Protein AF-A0A438GKL8-F1 (afdb_monomer_lite)

pLDDT: mean 70.25, std 24.36, range [25.17, 96.94]

Radius of gyration: 33.43 Å; chains: 1; bounding box: 92×55×88 Å

Structure (mmCIF, N/CA/C/O backbone):
data_AF-A0A438GKL8-F1
#
_entry.id   AF-A0A438GKL8-F1
#
loop_
_atom_site.group_PDB
_atom_site.id
_atom_site.type_symbol
_atom_site.label_atom_id
_atom_site.label_alt_id
_atom_site.label_comp_id
_atom_site.label_asym_id
_atom_site.label_entity_id
_atom_site.label_seq_id
_atom_site.pdbx_PDB_ins_code
_atom_site.Cartn_x
_atom_site.Cartn_y
_atom_site.Cartn_z
_atom_site.occupancy
_atom_site.B_iso_or_equiv
_atom_site.auth_seq_id
_atom_site.auth_comp_id
_atom_site.auth_asym_id
_atom_site.auth_atom_id
_atom_site.pdbx_PDB_model_num
ATOM 1 N N . MET A 1 1 ? 0.233 -7.598 5.364 1.00 92.25 1 MET A N 1
ATOM 2 C CA . MET A 1 1 ? 1.059 -7.397 6.562 1.00 92.25 1 MET A CA 1
ATOM 3 C C . MET A 1 1 ? 1.073 -8.689 7.364 1.00 92.25 1 MET A C 1
ATOM 5 O O . MET A 1 1 ? 0.015 -9.288 7.515 1.00 92.25 1 MET A O 1
ATOM 9 N N . GLU A 1 2 ? 2.240 -9.147 7.800 1.00 92.44 2 GLU A N 1
ATOM 10 C CA . GLU A 1 2 ? 2.446 -10.396 8.556 1.00 92.44 2 GLU A CA 1
ATOM 11 C C . GLU A 1 2 ? 2.309 -10.142 10.073 1.00 92.44 2 GLU A C 1
ATOM 13 O O . GLU A 1 2 ? 2.639 -9.058 10.539 1.00 92.44 2 GLU A O 1
ATOM 18 N N . ASP A 1 3 ? 1.839 -11.099 10.885 1.00 90.81 3 ASP A N 1
ATOM 19 C CA . ASP A 1 3 ? 1.497 -10.821 12.302 1.00 90.81 3 ASP A CA 1
ATOM 20 C C . ASP A 1 3 ? 2.657 -10.255 13.145 1.00 90.81 3 ASP A C 1
ATOM 22 O O . ASP A 1 3 ? 2.449 -9.386 14.001 1.00 90.81 3 ASP A O 1
ATOM 26 N N . HIS A 1 4 ? 3.879 -10.723 12.879 1.00 90.06 4 HIS A N 1
ATOM 27 C CA . HIS A 1 4 ? 5.110 -10.310 13.561 1.00 90.06 4 HIS A CA 1
ATOM 28 C C . HIS A 1 4 ? 5.752 -9.041 12.967 1.00 90.06 4 HIS A C 1
ATOM 30 O O . HIS A 1 4 ? 6.569 -8.402 13.628 1.00 90.06 4 HIS A O 1
ATOM 36 N N . GLU A 1 5 ? 5.369 -8.670 11.746 1.00 93.44 5 GLU A N 1
ATOM 37 C CA . GLU A 1 5 ? 5.873 -7.512 11.007 1.00 93.44 5 GLU A CA 1
ATOM 38 C C . GLU A 1 5 ? 5.340 -6.198 11.608 1.00 93.44 5 GLU A C 1
ATOM 40 O O . GLU A 1 5 ? 4.229 -6.129 12.155 1.00 93.44 5 GLU A O 1
ATOM 45 N N . ASN A 1 6 ? 6.143 -5.136 11.520 1.00 94.19 6 ASN A N 1
ATOM 46 C CA . ASN A 1 6 ? 5.729 -3.771 11.841 1.00 94.19 6 ASN A CA 1
ATOM 47 C C . ASN A 1 6 ? 5.317 -2.992 10.580 1.00 94.19 6 ASN A C 1
ATOM 49 O O . ASN A 1 6 ? 5.702 -3.322 9.459 1.00 94.19 6 ASN A O 1
ATOM 53 N N . PHE A 1 7 ? 4.516 -1.941 10.742 1.00 95.69 7 PHE A N 1
ATOM 54 C CA . PHE A 1 7 ? 3.945 -1.223 9.603 1.00 95.69 7 PHE A CA 1
ATOM 55 C C . PHE A 1 7 ? 5.008 -0.560 8.701 1.00 95.69 7 PHE A C 1
ATOM 57 O O . PHE A 1 7 ? 4.796 -0.446 7.496 1.00 95.69 7 PHE A O 1
ATOM 64 N N . GLY A 1 8 ? 6.169 -0.176 9.242 1.00 95.25 8 GLY A N 1
ATOM 65 C CA . GLY A 1 8 ? 7.293 0.351 8.460 1.00 95.25 8 GLY A CA 1
ATOM 66 C C . GLY A 1 8 ? 7.962 -0.704 7.571 1.00 95.25 8 GLY A C 1
ATOM 67 O O . GLY A 1 8 ? 8.253 -0.428 6.407 1.00 95.25 8 GLY A O 1
ATOM 68 N N . GLU A 1 9 ? 8.147 -1.926 8.078 1.00 96.00 9 GLU A N 1
ATOM 69 C CA . GLU A 1 9 ? 8.632 -3.076 7.292 1.00 96.00 9 GLU A CA 1
ATOM 70 C C . GLU A 1 9 ? 7.652 -3.412 6.159 1.00 96.00 9 GLU A C 1
ATOM 72 O O . GLU A 1 9 ? 8.053 -3.474 4.995 1.00 96.00 9 GLU A O 1
ATOM 77 N N . PHE A 1 10 ? 6.358 -3.525 6.486 1.00 96.94 10 PHE A N 1
ATOM 78 C CA . PHE A 1 10 ? 5.285 -3.761 5.516 1.00 96.94 10 PHE A CA 1
ATOM 79 C C . PHE A 1 10 ? 5.259 -2.693 4.414 1.00 96.94 10 PHE A C 1
ATOM 81 O O . PHE A 1 10 ? 5.217 -3.012 3.224 1.00 96.94 10 PHE A O 1
ATOM 88 N N . HIS A 1 11 ? 5.307 -1.418 4.808 1.00 96.81 11 HIS A N 1
ATOM 89 C CA . HIS A 1 11 ? 5.319 -0.288 3.887 1.00 96.81 11 HIS A CA 1
ATOM 90 C C . HIS A 1 11 ? 6.547 -0.309 2.965 1.00 96.81 11 HIS A C 1
ATOM 92 O O . HIS A 1 11 ? 6.419 -0.051 1.771 1.00 96.81 11 HIS A O 1
ATOM 98 N N . THR A 1 12 ? 7.720 -0.674 3.491 1.00 96.88 12 THR A N 1
ATOM 99 C CA . THR A 1 12 ? 8.953 -0.786 2.697 1.00 96.88 12 THR A CA 1
ATOM 100 C C . THR A 1 12 ? 8.821 -1.887 1.640 1.00 96.88 12 THR A C 1
ATOM 102 O O . THR A 1 12 ? 8.987 -1.603 0.456 1.00 96.88 12 THR A O 1
ATOM 105 N N . LYS A 1 13 ? 8.388 -3.101 2.030 1.00 96.50 13 LYS A N 1
ATOM 106 C CA . LYS A 1 13 ? 8.114 -4.207 1.087 1.00 96.50 13 LYS A CA 1
ATOM 107 C C . LYS A 1 13 ? 7.096 -3.815 0.005 1.00 96.50 13 LYS A C 1
ATOM 109 O O . LYS A 1 13 ? 7.216 -4.249 -1.138 1.00 96.50 13 LYS A O 1
ATOM 114 N N . LEU A 1 14 ? 6.080 -3.018 0.352 1.00 96.00 14 LEU A N 1
ATOM 115 C CA . LEU A 1 14 ? 5.084 -2.531 -0.606 1.00 96.00 14 LEU A CA 1
ATOM 116 C C . LEU A 1 14 ? 5.686 -1.519 -1.593 1.00 96.00 14 LEU A C 1
ATOM 118 O O . LEU A 1 14 ? 5.415 -1.609 -2.790 1.00 96.00 14 LEU A O 1
ATOM 122 N N . MET A 1 15 ? 6.518 -0.590 -1.121 1.00 95.50 15 MET A N 1
ATOM 123 C CA . MET A 1 15 ? 7.152 0.413 -1.982 1.00 95.50 15 MET A CA 1
ATOM 124 C C . MET A 1 15 ? 8.217 -0.180 -2.908 1.00 95.50 15 MET A C 1
ATOM 126 O O . MET A 1 15 ? 8.320 0.270 -4.047 1.00 95.50 15 MET A O 1
ATOM 130 N N . ASP A 1 16 ? 8.915 -1.245 -2.500 1.00 96.56 16 ASP A N 1
ATOM 131 C CA . ASP A 1 16 ? 9.767 -2.030 -3.406 1.00 96.56 16 ASP A CA 1
ATOM 132 C C . ASP A 1 16 ? 8.967 -2.562 -4.613 1.00 96.56 16 ASP A C 1
ATOM 134 O O . ASP A 1 16 ? 9.432 -2.492 -5.753 1.00 96.56 16 ASP A O 1
ATOM 138 N N . ILE A 1 17 ? 7.739 -3.048 -4.384 1.00 94.81 17 ILE A N 1
ATOM 139 C CA . ILE A 1 17 ? 6.845 -3.557 -5.438 1.00 94.81 17 ILE A CA 1
ATOM 140 C C . ILE A 1 17 ? 6.329 -2.413 -6.324 1.00 94.81 17 ILE A C 1
ATOM 142 O O . ILE A 1 17 ? 6.347 -2.542 -7.548 1.00 94.81 17 ILE A O 1
ATOM 146 N N . VAL A 1 18 ? 5.906 -1.286 -5.738 1.00 95.56 18 VAL A N 1
ATOM 147 C CA . VAL A 1 18 ? 5.438 -0.105 -6.494 1.00 95.56 18 VAL A CA 1
ATOM 148 C C . VAL A 1 18 ? 6.554 0.457 -7.383 1.00 95.56 18 VAL A C 1
ATOM 150 O O . VAL A 1 18 ? 6.326 0.717 -8.565 1.00 95.56 18 VAL A O 1
ATOM 153 N N . ASN A 1 19 ? 7.773 0.574 -6.851 1.00 94.94 19 ASN A N 1
ATOM 154 C CA . ASN A 1 19 ? 8.949 1.024 -7.592 1.00 94.94 19 ASN A CA 1
ATOM 155 C C . ASN A 1 19 ? 9.345 0.037 -8.705 1.00 94.94 19 ASN A C 1
ATOM 157 O O . ASN A 1 19 ? 9.654 0.451 -9.820 1.00 94.94 19 ASN A O 1
ATOM 161 N N . PHE A 1 20 ? 9.276 -1.275 -8.452 1.00 94.81 20 PHE A N 1
ATOM 162 C CA . PHE A 1 20 ? 9.513 -2.283 -9.489 1.00 94.81 20 PHE A CA 1
ATOM 163 C C . PHE A 1 20 ? 8.479 -2.195 -10.624 1.00 94.81 20 PHE A C 1
ATOM 165 O O . PHE A 1 20 ? 8.855 -2.217 -11.793 1.00 94.81 20 PHE A O 1
ATOM 172 N N . SER A 1 21 ? 7.197 -2.005 -10.294 1.00 94.88 21 SER A N 1
ATOM 173 C CA . SER A 1 21 ? 6.117 -1.797 -11.272 1.00 94.88 21 SER A CA 1
ATOM 174 C C . SER A 1 21 ? 6.348 -0.540 -12.126 1.00 94.88 21 SER A C 1
ATOM 176 O O . SER A 1 21 ? 6.217 -0.581 -13.347 1.00 94.88 21 SER A O 1
ATOM 178 N N . PHE A 1 22 ? 6.791 0.559 -11.503 1.00 94.00 22 PHE A N 1
ATOM 179 C CA . PHE A 1 22 ? 7.186 1.787 -12.200 1.00 94.00 22 PHE A CA 1
ATOM 180 C C . PHE A 1 22 ? 8.353 1.557 -13.179 1.00 94.00 22 PHE A C 1
ATOM 182 O O . PHE A 1 22 ? 8.284 1.994 -14.326 1.00 94.00 22 PHE A O 1
ATOM 189 N N . ILE A 1 23 ? 9.391 0.817 -12.768 1.00 94.75 23 ILE A N 1
ATOM 190 C CA . ILE A 1 23 ? 10.547 0.467 -13.619 1.00 94.75 23 ILE A CA 1
ATOM 191 C C . ILE A 1 23 ? 10.142 -0.426 -14.807 1.00 94.75 23 ILE A C 1
ATOM 193 O O . ILE A 1 23 ? 10.745 -0.326 -15.874 1.00 94.75 23 ILE A O 1
ATOM 197 N N . LEU A 1 24 ? 9.111 -1.264 -14.656 1.00 94.75 24 LEU A N 1
ATOM 198 C CA . LEU A 1 24 ? 8.543 -2.070 -15.747 1.00 94.75 24 LEU A CA 1
ATOM 199 C C . LEU A 1 24 ? 7.652 -1.274 -16.721 1.00 94.75 24 LEU A C 1
ATOM 201 O O . LEU A 1 24 ? 7.211 -1.835 -17.721 1.00 94.75 24 LEU A O 1
ATOM 205 N N . GLY A 1 25 ? 7.387 0.011 -16.461 1.00 93.69 25 GLY A N 1
ATOM 206 C CA . GLY A 1 25 ? 6.487 0.835 -17.275 1.00 93.69 25 GLY A CA 1
ATOM 207 C C . GLY A 1 25 ? 5.000 0.689 -16.927 1.00 93.69 25 GLY A C 1
ATOM 208 O O . GLY A 1 25 ? 4.162 1.259 -17.621 1.00 93.69 25 GLY A O 1
ATOM 209 N N . GLU A 1 26 ? 4.667 -0.012 -15.839 1.00 95.06 26 GLU A N 1
ATOM 210 C CA . GLU A 1 26 ? 3.306 -0.176 -15.310 1.00 95.06 26 GLU A CA 1
ATOM 211 C C . GLU A 1 26 ? 3.161 0.586 -13.971 1.00 95.06 26 GLU A C 1
ATOM 213 O O . GLU A 1 26 ? 3.152 -0.024 -12.896 1.00 95.06 26 GLU A O 1
ATOM 218 N N . PRO A 1 27 ? 3.097 1.934 -13.978 1.00 94.06 27 PRO A N 1
ATOM 219 C CA . PRO A 1 27 ? 3.035 2.731 -12.755 1.00 94.06 27 PRO A CA 1
ATOM 220 C C . PRO A 1 27 ? 1.716 2.512 -11.998 1.00 94.06 27 PRO A C 1
ATOM 222 O O . PRO A 1 27 ? 0.626 2.722 -12.533 1.00 94.06 27 PRO A O 1
ATOM 225 N N . ILE A 1 28 ? 1.808 2.136 -10.720 1.00 94.12 28 ILE A N 1
ATOM 226 C CA . ILE A 1 28 ? 0.634 1.953 -9.855 1.00 94.12 28 ILE A CA 1
ATOM 227 C C . ILE A 1 28 ? 0.169 3.329 -9.339 1.00 94.12 28 ILE A C 1
ATOM 229 O O . ILE A 1 28 ? 0.957 4.017 -8.690 1.00 94.12 28 ILE A O 1
ATOM 233 N N . PRO A 1 29 ? -1.090 3.750 -9.577 1.00 94.31 29 PRO A N 1
ATOM 234 C CA . PRO A 1 29 ? -1.595 5.037 -9.103 1.00 94.31 29 PRO A CA 1
ATOM 235 C C . PRO A 1 29 ? -1.806 5.047 -7.582 1.00 94.31 29 PRO A C 1
ATOM 237 O O . PRO A 1 29 ? -2.190 4.038 -6.985 1.00 94.31 29 PRO A O 1
ATOM 240 N N . ASN A 1 30 ? -1.613 6.216 -6.964 1.00 94.38 30 ASN A N 1
ATOM 241 C CA . ASN A 1 30 ? -1.573 6.368 -5.506 1.00 94.38 30 ASN A CA 1
ATOM 242 C C . ASN A 1 30 ? -2.824 5.849 -4.778 1.00 94.38 30 ASN A C 1
ATOM 244 O O . ASN A 1 30 ? -2.676 5.216 -3.735 1.00 94.38 30 ASN A O 1
ATOM 248 N N . SER A 1 31 ? -4.029 6.035 -5.329 1.00 93.88 31 SER A N 1
ATOM 249 C CA . SER A 1 31 ? -5.267 5.524 -4.721 1.00 93.88 31 SER A CA 1
ATOM 250 C C . SER A 1 31 ? -5.287 3.994 -4.616 1.00 93.88 31 SER A C 1
ATOM 252 O O . SER A 1 31 ? -5.675 3.443 -3.587 1.00 93.88 31 SER A O 1
ATOM 254 N N . LYS A 1 32 ? -4.751 3.273 -5.613 1.00 94.44 32 LYS A N 1
ATOM 255 C CA . LYS A 1 32 ? -4.581 1.810 -5.532 1.00 94.44 32 LYS A CA 1
ATOM 256 C C . LYS A 1 32 ? -3.564 1.409 -4.461 1.00 94.44 32 LYS A C 1
ATOM 258 O O . LYS A 1 32 ? -3.762 0.386 -3.809 1.00 94.44 32 LYS A O 1
ATOM 263 N N . VAL A 1 33 ? -2.512 2.204 -4.236 1.00 96.06 33 VAL A N 1
ATOM 264 C CA . VAL A 1 33 ? -1.542 1.965 -3.149 1.00 96.06 33 VAL A CA 1
ATOM 265 C C . VAL A 1 33 ? -2.190 2.198 -1.780 1.00 96.06 33 VAL A C 1
ATOM 267 O O . VAL A 1 33 ? -2.078 1.342 -0.906 1.00 96.06 33 VAL A O 1
ATOM 270 N N . VAL A 1 34 ? -2.933 3.295 -1.611 1.00 96.50 34 VAL A N 1
ATOM 271 C CA . VAL A 1 34 ? -3.717 3.616 -0.404 1.00 96.50 34 VAL A CA 1
ATOM 272 C C . VAL A 1 34 ? -4.716 2.503 -0.072 1.00 96.50 34 VAL A C 1
ATOM 274 O O . VAL A 1 34 ? -4.676 1.941 1.024 1.00 96.50 34 VAL A O 1
ATOM 277 N N . THR A 1 35 ? -5.545 2.104 -1.037 1.00 94.62 35 THR A N 1
ATOM 278 C CA . THR A 1 35 ? -6.522 1.018 -0.878 1.00 94.62 35 THR A CA 1
ATOM 279 C C . THR A 1 35 ? -5.843 -0.323 -0.591 1.00 94.62 35 THR A C 1
ATOM 281 O O . THR A 1 35 ? -6.323 -1.095 0.245 1.00 94.62 35 THR A O 1
ATOM 284 N N . LYS A 1 36 ? -4.681 -0.603 -1.206 1.00 95.06 36 LYS A N 1
ATOM 285 C CA . LYS A 1 36 ? -3.895 -1.806 -0.894 1.00 95.06 36 LYS A CA 1
ATOM 286 C C . LYS A 1 36 ? -3.324 -1.765 0.522 1.00 95.06 36 LYS A C 1
ATOM 288 O O . LYS A 1 36 ? -3.324 -2.814 1.161 1.00 95.06 36 LYS A O 1
ATOM 293 N N . ILE A 1 37 ? -2.883 -0.610 1.030 1.00 96.06 37 ILE A N 1
ATOM 294 C CA . ILE A 1 37 ? -2.466 -0.452 2.432 1.00 96.06 37 ILE A CA 1
ATOM 295 C C . ILE A 1 37 ? -3.643 -0.801 3.347 1.00 96.06 37 ILE A C 1
ATOM 297 O O . ILE A 1 37 ? -3.538 -1.771 4.095 1.00 96.06 37 ILE A O 1
ATOM 301 N N . LEU A 1 38 ? -4.769 -0.083 3.242 1.00 95.25 38 LEU A N 1
ATOM 302 C CA . LEU A 1 38 ? -5.927 -0.255 4.131 1.00 95.25 38 LEU A CA 1
ATOM 303 C C . LEU A 1 38 ? -6.428 -1.712 4.160 1.00 95.25 38 LEU A C 1
ATOM 305 O O . LEU A 1 38 ? -6.535 -2.298 5.238 1.00 95.25 38 LEU A O 1
ATOM 309 N N . ARG A 1 39 ? -6.615 -2.344 2.989 1.00 94.25 39 ARG A N 1
ATOM 310 C CA . ARG A 1 39 ? -7.080 -3.745 2.876 1.00 94.25 39 ARG A CA 1
ATOM 311 C C . ARG A 1 39 ? -6.046 -4.803 3.303 1.00 94.25 39 ARG A C 1
ATOM 313 O O . ARG A 1 39 ? -6.427 -5.956 3.482 1.00 94.25 39 ARG A O 1
ATOM 320 N N . SER A 1 40 ? -4.761 -4.461 3.462 1.00 94.62 40 SER A N 1
ATOM 321 C CA . SER A 1 40 ? -3.682 -5.427 3.784 1.00 94.62 40 SER A CA 1
ATOM 322 C C . SER A 1 40 ? -3.143 -5.334 5.220 1.00 94.62 40 SER A C 1
ATOM 324 O O . SER A 1 40 ? -2.201 -6.060 5.566 1.00 94.62 40 SER A O 1
ATOM 326 N N . LEU A 1 41 ? -3.695 -4.438 6.042 1.00 95.25 41 LEU A N 1
ATOM 327 C CA . LEU A 1 41 ? -3.348 -4.272 7.453 1.00 95.25 41 LEU A CA 1
ATOM 328 C C . LEU A 1 41 ? -3.958 -5.369 8.338 1.00 95.25 41 LEU A C 1
ATOM 330 O O . LEU A 1 41 ? -5.008 -5.944 8.054 1.00 95.25 41 LEU A O 1
ATOM 334 N N . LEU A 1 42 ? -3.305 -5.629 9.469 1.00 93.44 42 LEU A N 1
ATOM 335 C CA . LEU A 1 42 ? -3.762 -6.609 10.453 1.00 93.44 42 LEU A CA 1
ATOM 336 C C . LEU A 1 42 ? -4.986 -6.127 11.242 1.00 93.44 42 LEU A C 1
ATOM 338 O O . LEU A 1 42 ? -5.191 -4.929 11.442 1.00 93.44 42 LEU A O 1
ATOM 342 N N . LYS A 1 43 ? -5.731 -7.079 11.824 1.00 91.94 43 LYS A N 1
ATOM 343 C CA . LYS A 1 43 ? -6.930 -6.827 12.654 1.00 91.94 43 LYS A CA 1
ATOM 344 C C . LYS A 1 43 ? -6.715 -5.762 13.745 1.00 91.94 43 LYS A C 1
ATOM 346 O O . LYS A 1 43 ? -7.651 -5.030 14.055 1.00 91.94 43 LYS A O 1
ATOM 351 N N . ARG A 1 44 ? -5.485 -5.626 14.268 1.00 92.31 44 ARG A N 1
ATOM 352 C CA . ARG A 1 44 ? -5.082 -4.618 15.272 1.00 92.31 44 ARG A CA 1
ATOM 353 C C . ARG A 1 44 ? -5.223 -3.155 14.815 1.00 92.31 44 ARG A C 1
ATOM 355 O O . ARG A 1 44 ? -5.239 -2.268 15.659 1.00 92.31 44 ARG A O 1
ATOM 362 N N . PHE A 1 45 ? -5.377 -2.907 13.513 1.00 94.75 45 PHE A N 1
ATOM 363 C CA . PHE A 1 45 ? -5.619 -1.581 12.935 1.00 94.75 45 PHE A CA 1
ATOM 364 C C . PHE A 1 45 ? -7.097 -1.288 12.624 1.00 94.75 45 PHE A C 1
ATOM 366 O O . PHE A 1 45 ? -7.397 -0.151 12.277 1.00 94.75 45 PHE A O 1
ATOM 373 N N . ARG A 1 46 ? -8.031 -2.250 12.757 1.00 92.44 46 ARG A N 1
ATOM 374 C CA . ARG A 1 46 ? -9.428 -2.109 12.275 1.00 92.44 46 ARG A CA 1
ATOM 375 C C . ARG A 1 46 ? -10.107 -0.805 12.690 1.00 92.44 46 ARG A C 1
ATOM 377 O O . ARG A 1 46 ? -10.565 -0.081 11.821 1.00 92.44 46 ARG A O 1
ATOM 384 N N . THR A 1 47 ? -10.085 -0.450 13.975 1.00 92.56 47 THR A N 1
ATOM 385 C CA . THR A 1 47 ? -10.674 0.810 14.468 1.00 92.56 47 THR A CA 1
ATOM 386 C C . THR A 1 47 ? -10.103 2.043 13.759 1.00 92.56 47 THR A C 1
ATOM 388 O O . THR A 1 47 ? -10.835 2.974 13.457 1.00 92.56 47 THR A O 1
ATOM 391 N N . LYS A 1 48 ? -8.800 2.048 13.453 1.00 94.00 48 LYS A N 1
ATOM 392 C CA . LYS A 1 48 ? -8.134 3.150 12.747 1.00 94.00 48 LYS A CA 1
ATOM 393 C C . LYS A 1 48 ? -8.449 3.161 11.248 1.00 94.00 48 LYS A C 1
ATOM 395 O O . LYS A 1 48 ? -8.485 4.243 10.676 1.00 94.00 48 LYS A O 1
ATOM 400 N N . ILE A 1 49 ? -8.664 1.994 10.640 1.00 93.69 49 ILE A N 1
ATOM 401 C CA . ILE A 1 49 ? -9.062 1.839 9.232 1.00 93.69 49 ILE A CA 1
ATOM 402 C C . ILE A 1 49 ? -10.490 2.358 9.040 1.00 93.69 49 ILE A C 1
ATOM 404 O O . ILE A 1 49 ? -10.684 3.273 8.251 1.00 93.69 49 ILE A O 1
ATOM 408 N N . THR A 1 50 ? -11.443 1.899 9.856 1.00 93.31 50 THR A N 1
ATOM 409 C CA . THR A 1 50 ? -12.842 2.350 9.809 1.00 93.31 50 THR A CA 1
ATOM 410 C C . THR A 1 50 ? -12.958 3.867 10.004 1.00 93.31 50 THR A C 1
ATOM 412 O O . THR A 1 50 ? -13.565 4.539 9.184 1.00 93.31 50 THR A O 1
ATOM 415 N N . THR A 1 51 ? -12.254 4.459 10.979 1.00 94.12 51 THR A N 1
ATOM 416 C CA . THR A 1 51 ? -12.222 5.929 11.152 1.00 94.12 51 THR A CA 1
ATOM 417 C C . THR A 1 51 ? -11.481 6.683 10.027 1.00 94.12 51 THR A C 1
ATOM 419 O O . THR A 1 51 ? -11.542 7.908 9.970 1.00 94.12 51 THR A O 1
ATOM 422 N N . ILE A 1 52 ? -10.755 6.006 9.131 1.00 93.38 52 ILE A N 1
ATOM 423 C CA . ILE A 1 52 ? -10.260 6.618 7.886 1.00 93.38 52 ILE A CA 1
ATOM 424 C C . ILE A 1 52 ? -11.343 6.525 6.807 1.00 93.38 52 ILE A C 1
ATOM 426 O O . ILE A 1 52 ? -11.662 7.547 6.214 1.00 93.38 52 ILE A O 1
ATOM 430 N N . GLU A 1 53 ? -11.942 5.350 6.614 1.00 91.75 53 GLU A N 1
ATOM 431 C CA . GLU A 1 53 ? -12.988 5.081 5.613 1.00 91.75 53 GLU A CA 1
ATOM 432 C C . GLU A 1 53 ? -14.281 5.893 5.851 1.00 91.75 53 GLU A C 1
ATOM 434 O O . GLU A 1 53 ? -14.924 6.318 4.897 1.00 91.75 53 GLU A O 1
ATOM 439 N N . GLU A 1 54 ? -14.646 6.165 7.109 1.00 91.69 54 GLU A N 1
ATOM 440 C CA . GLU A 1 54 ? -15.826 6.964 7.488 1.00 91.69 54 GLU A CA 1
ATOM 441 C C . GLU A 1 54 ? -15.625 8.486 7.347 1.00 91.69 54 GLU A C 1
ATOM 443 O O . GLU A 1 54 ? -16.589 9.218 7.127 1.00 91.69 54 GLU A O 1
ATOM 448 N N . PHE A 1 55 ? -14.394 8.984 7.528 1.00 90.44 55 PHE A N 1
ATOM 449 C CA . PHE A 1 55 ? -14.111 10.424 7.685 1.00 90.44 55 PHE A CA 1
ATOM 450 C C . PHE A 1 55 ? -13.200 11.014 6.600 1.00 90.44 55 PHE A C 1
ATOM 452 O O . PHE A 1 55 ? -12.942 12.221 6.618 1.00 90.44 55 PHE A O 1
ATOM 459 N N . LYS A 1 56 ? -12.678 10.199 5.678 1.00 90.50 56 LYS A N 1
ATOM 460 C CA . LYS A 1 56 ? -11.828 10.644 4.569 1.00 90.50 56 LYS A CA 1
ATOM 461 C C . LYS A 1 56 ? -12.194 9.920 3.285 1.00 90.50 56 LYS A C 1
ATOM 463 O O . LYS A 1 56 ? -12.348 8.705 3.272 1.00 90.50 56 LYS A O 1
ATOM 468 N N . ASP A 1 57 ? -12.227 10.673 2.193 1.00 91.75 57 ASP A N 1
ATOM 469 C CA . ASP A 1 57 ? -12.173 10.086 0.861 1.00 91.75 57 ASP A CA 1
ATOM 470 C C . ASP A 1 57 ? -10.844 9.329 0.688 1.00 91.75 57 ASP A C 1
ATOM 472 O O . ASP A 1 57 ? -9.763 9.875 0.921 1.00 91.75 57 ASP A O 1
ATOM 476 N N . VAL A 1 58 ? -10.947 8.057 0.310 1.00 90.44 58 VAL A N 1
ATOM 477 C CA . VAL A 1 58 ? -9.822 7.133 0.145 1.00 90.44 58 VAL A CA 1
ATOM 478 C C . VAL A 1 58 ? -9.101 7.371 -1.187 1.00 90.44 58 VAL A C 1
ATOM 480 O O . VAL A 1 58 ? -7.888 7.170 -1.255 1.00 90.44 58 VAL A O 1
ATOM 483 N N . ASP A 1 59 ? -9.797 7.850 -2.225 1.00 89.75 59 ASP A N 1
ATOM 484 C CA . ASP A 1 59 ? -9.212 8.039 -3.558 1.00 89.75 59 ASP A CA 1
ATOM 485 C C . ASP A 1 59 ? -8.348 9.309 -3.659 1.00 89.75 59 ASP A C 1
ATOM 487 O O . ASP A 1 59 ? -7.335 9.303 -4.365 1.00 89.75 59 ASP A O 1
ATOM 491 N N . SER A 1 60 ? -8.674 10.376 -2.916 1.00 91.81 60 SER A N 1
ATOM 492 C CA . SER A 1 60 ? -7.833 11.586 -2.812 1.00 91.81 60 SER A CA 1
ATOM 493 C C . SER A 1 60 ? -6.824 11.582 -1.651 1.00 91.81 60 SER A C 1
ATOM 495 O O . SER A 1 60 ? -5.993 12.495 -1.559 1.00 91.81 60 SER A O 1
ATOM 497 N N . LEU A 1 61 ? -6.840 10.568 -0.775 1.00 94.25 61 LEU A N 1
ATOM 498 C CA . LEU A 1 61 ? -5.939 10.489 0.378 1.00 94.25 61 LEU A CA 1
ATOM 499 C C . LEU A 1 61 ? -4.465 10.367 -0.045 1.00 94.25 61 LEU A C 1
ATOM 501 O O . LEU A 1 61 ? -4.085 9.553 -0.887 1.00 94.25 61 LEU A O 1
ATOM 505 N N . LYS A 1 62 ? -3.590 11.152 0.590 1.00 95.31 62 LYS A N 1
ATOM 506 C CA . LYS A 1 62 ? -2.144 11.099 0.337 1.00 95.31 62 LYS A CA 1
ATOM 507 C C . LYS A 1 62 ? -1.498 9.921 1.063 1.00 95.31 62 LYS A C 1
ATOM 509 O O . LYS A 1 62 ? -1.723 9.722 2.257 1.00 95.31 62 LYS A O 1
ATOM 514 N N . ILE A 1 63 ? -0.621 9.203 0.357 1.00 95.69 63 ILE A N 1
ATOM 515 C CA . ILE A 1 63 ? 0.156 8.078 0.902 1.00 95.69 63 ILE A CA 1
ATOM 516 C C . ILE A 1 63 ? 0.924 8.510 2.157 1.00 95.69 63 ILE A C 1
ATOM 518 O O . ILE A 1 63 ? 0.768 7.879 3.197 1.00 95.69 63 ILE A O 1
ATOM 522 N N . ASP A 1 64 ? 1.681 9.609 2.101 1.00 95.62 64 ASP A N 1
ATOM 523 C CA . ASP A 1 64 ? 2.515 10.068 3.225 1.00 95.62 64 ASP A CA 1
ATOM 524 C C . ASP A 1 64 ? 1.687 10.379 4.482 1.00 95.62 64 ASP A C 1
ATOM 526 O O . ASP A 1 64 ? 2.091 10.075 5.604 1.00 95.62 64 ASP A O 1
ATOM 530 N N . GLU A 1 65 ? 0.490 10.942 4.295 1.00 95.31 65 GLU A N 1
ATOM 531 C CA . GLU A 1 65 ? -0.439 11.270 5.376 1.00 95.31 65 GLU A CA 1
ATOM 532 C C . GLU A 1 65 ? -1.020 10.003 6.018 1.00 95.31 65 GLU A C 1
ATOM 534 O O . GLU A 1 65 ? -1.054 9.882 7.247 1.00 95.31 65 GLU A O 1
ATOM 539 N N . LEU A 1 66 ? -1.427 9.028 5.197 1.00 96.56 66 LEU A N 1
ATOM 540 C CA . LEU A 1 66 ? -1.870 7.714 5.658 1.00 96.56 66 LEU A CA 1
ATOM 541 C C . LEU A 1 66 ? -0.752 6.995 6.427 1.00 96.56 66 LEU A C 1
ATOM 543 O O . LEU A 1 66 ? -0.975 6.513 7.539 1.00 96.56 66 LEU A O 1
ATOM 547 N N . VAL A 1 67 ? 0.455 6.966 5.861 1.00 96.56 67 VAL A N 1
ATOM 548 C CA . VAL A 1 67 ? 1.637 6.305 6.426 1.00 96.56 67 VAL A CA 1
ATOM 549 C C . VAL A 1 67 ? 2.016 6.925 7.768 1.00 96.56 67 VAL A C 1
ATOM 551 O O . VAL A 1 67 ? 2.137 6.194 8.752 1.00 96.56 67 VAL A O 1
ATOM 554 N N . ALA A 1 68 ? 2.100 8.254 7.862 1.00 96.19 68 ALA A N 1
ATOM 555 C CA . ALA A 1 68 ? 2.361 8.948 9.122 1.00 96.19 68 ALA A CA 1
ATOM 556 C C . ALA A 1 68 ? 1.270 8.668 10.174 1.00 96.19 68 ALA A C 1
ATOM 558 O O . ALA A 1 68 ? 1.579 8.434 11.347 1.00 96.19 68 ALA A O 1
ATOM 559 N N . SER A 1 69 ? -0.008 8.625 9.770 1.00 95.19 69 SER A N 1
ATOM 560 C CA . SER A 1 69 ? -1.122 8.331 10.682 1.00 95.19 69 SER A CA 1
ATOM 561 C C . SER A 1 69 ? -1.101 6.886 11.199 1.00 95.19 69 SER A C 1
ATOM 563 O O . SER A 1 69 ? -1.419 6.649 12.366 1.00 95.19 69 SER A O 1
ATOM 565 N N . LEU A 1 70 ? -0.702 5.921 10.364 1.00 95.81 70 LEU A N 1
ATOM 566 C CA . LEU A 1 70 ? -0.597 4.502 10.721 1.00 95.81 70 LEU A CA 1
ATOM 567 C C . LEU A 1 70 ? 0.655 4.189 11.553 1.00 95.81 70 LEU A C 1
ATOM 569 O O . LEU A 1 70 ? 0.546 3.467 12.543 1.00 95.81 70 LEU A O 1
ATOM 573 N N . GLN A 1 71 ? 1.811 4.778 11.226 1.00 94.69 71 GLN A N 1
ATOM 574 C CA . GLN A 1 71 ? 3.025 4.690 12.052 1.00 94.69 71 GLN A CA 1
ATOM 575 C C . GLN A 1 71 ? 2.770 5.253 13.455 1.00 94.69 71 GLN A C 1
ATOM 577 O O . GLN A 1 71 ? 3.025 4.579 14.454 1.00 94.69 71 GLN A O 1
ATOM 582 N N . THR A 1 72 ? 2.179 6.451 13.537 1.00 94.75 72 THR A N 1
ATOM 583 C CA . THR A 1 72 ? 1.803 7.077 14.814 1.00 94.75 72 THR A CA 1
ATOM 584 C C . THR A 1 72 ? 0.819 6.203 15.595 1.00 94.75 72 THR A C 1
ATOM 586 O O . THR A 1 72 ? 0.952 6.058 16.811 1.00 94.75 72 THR A O 1
ATOM 589 N N . PHE A 1 73 ? -0.151 5.577 14.920 1.00 94.19 73 PHE A N 1
ATOM 590 C CA . PHE A 1 73 ? -1.087 4.656 15.563 1.00 94.19 73 PHE A CA 1
ATOM 591 C C . PHE A 1 73 ? -0.385 3.407 16.121 1.00 94.19 73 PHE A C 1
ATOM 593 O O . PHE A 1 73 ? -0.614 3.070 17.280 1.00 94.19 73 PHE A O 1
ATOM 600 N N . GLU A 1 74 ? 0.509 2.753 15.368 1.00 94.12 74 GLU A N 1
ATOM 601 C CA . GLU A 1 74 ? 1.221 1.560 15.856 1.00 94.12 74 GLU A CA 1
ATOM 602 C C . GLU A 1 74 ? 2.176 1.871 17.023 1.00 94.12 74 GLU A C 1
ATOM 604 O O . GLU A 1 74 ? 2.251 1.088 17.973 1.00 94.12 74 GLU A O 1
ATOM 609 N N . MET A 1 75 ? 2.841 3.033 17.017 1.00 90.94 75 MET A N 1
ATOM 610 C CA . MET A 1 75 ? 3.648 3.493 18.157 1.00 90.94 75 MET A CA 1
ATOM 611 C C . MET A 1 75 ? 2.802 3.637 19.430 1.00 90.94 75 MET A C 1
ATOM 613 O O . MET A 1 75 ? 3.172 3.118 20.485 1.00 90.94 75 MET A O 1
ATOM 617 N N . ASN A 1 76 ? 1.633 4.280 19.328 1.00 89.94 76 ASN A N 1
ATOM 618 C CA . ASN A 1 76 ? 0.701 4.414 20.451 1.00 89.94 76 ASN A CA 1
ATOM 619 C C . ASN A 1 76 ? 0.140 3.055 20.902 1.00 89.94 76 ASN A C 1
ATOM 621 O O . ASN A 1 76 ? -0.013 2.834 22.101 1.00 89.94 76 ASN A O 1
ATOM 625 N N . LEU A 1 77 ? -0.115 2.132 19.968 1.00 85.88 77 LEU A N 1
ATOM 626 C CA . LEU A 1 77 ? -0.621 0.784 20.248 1.00 85.88 77 LEU A CA 1
ATOM 627 C C . LEU A 1 77 ? 0.406 -0.099 20.980 1.00 85.88 77 LEU A C 1
ATOM 629 O O . LEU A 1 77 ? 0.026 -0.911 21.820 1.00 85.88 77 LEU A O 1
ATOM 633 N N . ARG A 1 78 ? 1.703 0.063 20.676 1.00 73.69 78 ARG A N 1
ATOM 634 C CA . ARG A 1 78 ? 2.809 -0.613 21.380 1.00 73.69 78 ARG A CA 1
ATOM 635 C C . ARG A 1 78 ? 3.142 0.027 22.729 1.00 73.69 78 ARG A C 1
ATOM 637 O O . ARG A 1 78 ? 3.716 -0.641 23.586 1.00 73.69 78 ARG A O 1
ATOM 644 N N . SER A 1 79 ? 2.794 1.296 22.940 1.00 63.56 79 SER A N 1
ATOM 645 C CA . SER A 1 79 ? 2.966 1.946 24.238 1.00 63.56 79 SER A CA 1
ATOM 646 C C . SER A 1 79 ? 1.902 1.460 25.236 1.00 63.56 79 SER A C 1
ATOM 648 O O . SER A 1 79 ? 0.704 1.561 24.957 1.00 63.56 79 SER A O 1
ATOM 650 N N . PRO A 1 80 ? 2.276 0.988 26.441 1.00 57.25 80 PRO A N 1
ATOM 651 C CA . PRO A 1 80 ? 1.329 0.938 27.540 1.00 57.25 80 PRO A CA 1
ATOM 652 C C . PRO A 1 80 ? 0.871 2.371 27.799 1.00 57.25 80 PRO A C 1
ATOM 654 O O . PRO A 1 80 ? 1.705 3.239 28.077 1.00 57.25 80 PRO A O 1
ATOM 657 N N . ARG A 1 81 ? -0.439 2.636 27.711 1.00 58.84 81 ARG A N 1
ATOM 658 C CA . ARG A 1 81 ? -0.995 3.947 28.065 1.00 58.84 81 ARG A CA 1
ATOM 659 C C . ARG A 1 81 ? -0.673 4.237 29.529 1.00 58.84 81 ARG A C 1
ATOM 661 O O . ARG A 1 81 ? -1.407 3.821 30.422 1.00 58.84 81 ARG A O 1
ATOM 668 N N . LYS A 1 82 ? 0.406 4.991 29.764 1.00 57.53 82 LYS A N 1
ATOM 669 C CA . LYS A 1 82 ? 0.607 5.745 31.000 1.00 57.53 82 LYS A CA 1
ATOM 670 C C . LYS A 1 82 ? -0.585 6.682 31.098 1.00 57.53 82 LYS A C 1
ATOM 672 O O . LYS A 1 82 ? -0.622 7.703 30.416 1.00 57.53 82 LYS A O 1
ATOM 677 N N . ALA A 1 83 ? -1.591 6.284 31.872 1.00 52.44 83 ALA A N 1
ATOM 678 C CA . ALA A 1 83 ? -2.742 7.124 32.126 1.00 52.44 83 ALA A CA 1
ATOM 679 C C . ALA A 1 83 ? -2.217 8.430 32.725 1.00 52.44 83 ALA A C 1
ATOM 681 O O . ALA A 1 83 ? -1.634 8.427 33.810 1.00 52.44 83 ALA A O 1
ATOM 682 N N . MET A 1 84 ? -2.379 9.528 31.985 1.00 57.78 84 MET A N 1
ATOM 683 C CA . MET A 1 84 ? -2.076 10.870 32.463 1.00 57.78 84 MET A CA 1
ATOM 684 C C . MET A 1 84 ? -3.133 11.201 33.515 1.00 57.78 84 MET A C 1
ATOM 686 O O . MET A 1 84 ? -4.179 11.764 33.206 1.00 57.78 84 MET A O 1
ATOM 690 N N . GLY A 1 85 ? -2.912 10.712 34.736 1.00 47.50 85 GLY A N 1
ATOM 691 C CA . GLY A 1 85 ? -3.864 10.794 35.831 1.00 47.50 85 GLY A CA 1
ATOM 692 C C . GLY A 1 85 ? -4.066 12.246 36.226 1.00 47.50 85 GLY A C 1
ATOM 693 O O . GLY A 1 85 ? -3.279 12.786 37.000 1.00 47.50 85 GLY A O 1
ATOM 694 N N . VAL A 1 86 ? -5.117 12.872 35.692 1.00 55.38 86 VAL A N 1
ATOM 695 C CA . VAL A 1 86 ? -5.533 14.228 36.059 1.00 55.38 86 VAL A CA 1
ATOM 696 C C . VAL A 1 86 ? -6.127 14.175 37.465 1.00 55.38 86 VAL A C 1
ATOM 698 O O . VAL A 1 86 ? -7.339 14.103 37.662 1.00 55.38 86 VAL A O 1
ATOM 701 N N . ALA A 1 87 ? -5.240 14.151 38.458 1.00 46.56 87 ALA A N 1
ATOM 702 C CA . ALA A 1 87 ? -5.582 14.183 39.867 1.00 46.56 87 ALA A CA 1
ATOM 703 C C . ALA A 1 87 ? -6.136 15.570 40.224 1.00 46.56 87 ALA A C 1
ATOM 705 O O . ALA A 1 87 ? -5.400 16.486 40.594 1.00 46.56 87 ALA A O 1
ATOM 706 N N . LEU A 1 88 ? -7.457 15.726 40.098 1.00 53.91 88 LEU A N 1
ATOM 707 C CA . LEU A 1 88 ? -8.194 16.867 40.634 1.00 53.91 88 LEU A CA 1
ATOM 708 C C . LEU A 1 88 ? -8.181 16.802 42.166 1.00 53.91 88 LEU A C 1
ATOM 710 O O . LEU A 1 88 ? -9.115 16.320 42.805 1.00 53.91 88 LEU A O 1
ATOM 714 N N . ASN A 1 89 ? -7.087 17.286 42.753 1.00 49.06 89 ASN A N 1
ATOM 715 C CA . ASN A 1 89 ? -6.905 17.393 44.195 1.00 49.06 89 ASN A CA 1
ATOM 716 C C . ASN A 1 89 ? -7.882 18.431 44.768 1.00 49.06 89 ASN A C 1
ATOM 718 O O . ASN A 1 89 ? -7.574 19.618 44.855 1.00 49.06 89 ASN A O 1
ATOM 722 N N . ALA A 1 90 ? -9.072 17.976 45.162 1.00 52.06 90 ALA A N 1
ATOM 723 C CA . ALA A 1 90 ? -10.096 18.799 45.791 1.00 52.06 90 ALA A CA 1
ATOM 724 C C . ALA A 1 90 ? -9.654 19.251 47.198 1.00 52.06 90 ALA A C 1
ATOM 726 O O . ALA A 1 90 ? -9.898 18.571 48.197 1.00 52.06 90 ALA A O 1
ATOM 727 N N . ILE A 1 91 ? -8.996 20.412 47.280 1.00 47.41 91 ILE A N 1
ATOM 728 C CA . ILE A 1 91 ? -8.574 21.025 48.546 1.00 47.41 91 ILE A CA 1
ATOM 729 C C . ILE A 1 91 ? -9.820 21.436 49.343 1.00 47.41 91 ILE A C 1
ATOM 731 O O . ILE A 1 91 ? -10.470 22.439 49.051 1.00 47.41 91 ILE A O 1
ATOM 735 N N . LYS A 1 92 ? -10.160 20.649 50.369 1.00 43.91 92 LYS A N 1
ATOM 736 C CA . LYS A 1 92 ? -11.260 20.928 51.300 1.00 43.91 92 LYS A CA 1
ATOM 737 C C . LYS A 1 92 ? -10.725 21.566 52.586 1.00 43.91 92 LYS A C 1
ATOM 739 O O . LYS A 1 92 ? -9.802 21.030 53.193 1.00 43.91 92 LYS A O 1
ATOM 744 N N . LYS A 1 93 ? -11.427 22.614 53.045 1.00 36.25 93 LYS A N 1
ATOM 745 C CA . LYS A 1 93 ? -11.120 23.549 54.157 1.00 36.25 93 LYS A CA 1
ATOM 746 C C . LYS A 1 93 ? -10.140 24.682 53.771 1.00 36.25 93 LYS A C 1
ATOM 748 O O . LYS A 1 93 ? -9.071 24.404 53.251 1.00 36.25 93 LYS A O 1
ATOM 753 N N . GLY A 1 94 ? -10.433 25.957 54.056 1.00 33.06 94 GLY A N 1
ATOM 754 C CA . GLY A 1 94 ? -11.724 26.500 54.512 1.00 33.06 94 GLY A CA 1
ATOM 755 C C . GLY A 1 94 ? -11.674 27.892 55.154 1.00 33.06 94 GLY A C 1
ATOM 756 O O . GLY A 1 94 ? -11.373 27.996 56.336 1.00 33.06 94 GLY A O 1
ATOM 757 N N . PHE A 1 95 ? -12.059 28.920 54.395 1.00 30.73 95 PHE A N 1
ATOM 758 C CA . PHE A 1 95 ? -12.504 30.266 54.810 1.00 30.73 95 PHE A CA 1
ATOM 759 C C . PHE A 1 95 ? -13.173 30.865 53.546 1.00 30.73 95 PHE A C 1
ATOM 761 O O . PHE A 1 95 ? -12.673 30.613 52.453 1.00 30.73 95 PHE A O 1
ATOM 768 N N . LEU A 1 96 ? -14.301 31.580 53.550 1.00 31.98 96 LEU A N 1
ATOM 769 C CA . LEU A 1 96 ? -15.063 32.250 54.614 1.00 31.98 96 LEU A CA 1
ATOM 770 C C . LEU A 1 96 ? -16.533 31.776 54.680 1.00 31.98 96 LEU A C 1
ATOM 772 O O . LEU A 1 96 ? -17.011 31.059 53.806 1.00 31.98 96 LEU A O 1
ATOM 776 N N . SER A 1 97 ? -17.245 32.203 55.727 1.00 29.28 97 SER A N 1
ATOM 777 C CA . SER A 1 97 ? -18.683 31.967 55.929 1.00 29.28 97 SER A CA 1
ATOM 778 C C . SER A 1 97 ? -19.549 33.059 55.287 1.00 29.28 97 SER A C 1
ATOM 780 O O . SER A 1 97 ? -19.203 34.233 55.389 1.00 29.28 97 SER A O 1
ATOM 782 N N . SER A 1 98 ? -20.701 32.666 54.733 1.00 31.66 98 SER A N 1
ATOM 783 C CA . SER A 1 98 ? -21.908 33.493 54.567 1.00 31.66 98 SER A CA 1
ATOM 784 C C . SER A 1 98 ? -23.141 32.581 54.609 1.00 31.66 98 SER A C 1
ATOM 786 O O . SER A 1 98 ? -23.116 31.491 54.040 1.00 31.66 98 SER A O 1
ATOM 788 N N . LYS A 1 99 ? -24.202 33.000 55.309 1.00 30.92 99 LYS A N 1
ATOM 789 C CA . LYS A 1 99 ? -25.420 32.198 55.528 1.00 30.92 99 LYS A CA 1
ATOM 790 C C . LYS A 1 99 ? -26.396 32.246 54.346 1.00 30.92 99 LYS A C 1
ATOM 792 O O . LYS A 1 99 ? -26.653 33.323 53.818 1.00 30.92 99 LYS A O 1
ATOM 797 N N . SER A 1 100 ? -27.119 31.147 54.152 1.00 31.41 100 SER A N 1
ATOM 798 C CA . SER A 1 100 ? -28.587 31.161 54.257 1.00 31.41 100 SER A CA 1
ATOM 799 C C . SER A 1 100 ? -29.060 29.842 54.883 1.00 31.41 100 SER A C 1
ATOM 801 O O . SER A 1 100 ? -28.440 28.799 54.684 1.00 31.41 100 SER A O 1
ATOM 803 N N . GLU A 1 101 ? -30.103 29.909 55.703 1.00 30.14 101 GLU A N 1
ATOM 804 C CA . GLU A 1 101 ? -30.702 28.781 56.432 1.00 30.14 101 GLU A CA 1
ATOM 805 C C . GLU A 1 101 ? -32.054 28.463 55.790 1.00 30.14 101 GLU A C 1
ATOM 807 O O . GLU A 1 101 ? -32.735 29.406 55.401 1.00 30.14 101 GLU A O 1
ATOM 812 N N . ASP A 1 102 ? -32.455 27.187 55.707 1.00 32.84 102 ASP A N 1
ATOM 813 C CA . ASP A 1 102 ? -33.880 26.827 55.649 1.00 32.84 102 ASP A CA 1
ATOM 814 C C . ASP A 1 102 ? -34.169 25.354 56.027 1.00 32.84 102 ASP A C 1
ATOM 816 O O . ASP A 1 102 ? -33.295 24.485 55.996 1.00 32.84 102 ASP A O 1
ATOM 820 N N . HIS A 1 103 ? -35.414 25.132 56.454 1.00 32.97 103 HIS A N 1
ATOM 821 C CA . HIS A 1 103 ? -36.011 23.956 57.124 1.00 32.97 103 HIS A CA 1
ATOM 822 C C . HIS A 1 103 ? -36.313 22.743 56.188 1.00 32.97 103 HIS A C 1
ATOM 824 O O . HIS A 1 103 ? -36.407 22.934 54.982 1.00 32.97 103 HIS A O 1
ATOM 830 N N . GLU A 1 104 ? -36.601 21.485 56.601 1.00 30.88 104 GLU A N 1
ATOM 831 C CA . GLU A 1 104 ? -36.433 20.660 57.835 1.00 30.88 104 GLU A CA 1
ATOM 832 C C . GLU A 1 104 ? -36.986 19.210 57.556 1.00 30.88 104 GLU A C 1
ATOM 834 O O . GLU A 1 104 ? -37.827 19.067 56.674 1.00 30.88 104 GLU A O 1
ATOM 839 N N . LYS A 1 105 ? -36.631 18.168 58.355 1.00 37.09 105 LYS A N 1
ATOM 840 C CA . LYS A 1 105 ? -37.237 16.780 58.427 1.00 37.09 105 LYS A CA 1
ATOM 841 C C . LYS A 1 105 ? -36.868 15.808 57.263 1.00 37.09 105 LYS A C 1
ATOM 843 O O . LYS A 1 105 ? -36.778 16.229 56.122 1.00 37.09 105 LYS A O 1
ATOM 848 N N . MET A 1 106 ? -36.393 14.558 57.469 1.00 32.44 106 MET A N 1
ATOM 849 C CA . MET A 1 106 ? -36.962 13.301 58.057 1.00 32.44 106 MET A CA 1
ATOM 850 C C . MET A 1 106 ? -38.076 12.637 57.198 1.00 32.44 106 MET A C 1
ATOM 852 O O . MET A 1 106 ? -38.942 13.360 56.729 1.00 32.44 106 MET A O 1
ATOM 856 N N . SER A 1 107 ? -38.151 11.302 56.967 1.00 39.75 107 SER A N 1
ATOM 857 C CA . SER A 1 107 ? -37.363 10.134 57.469 1.00 39.75 107 SER A CA 1
ATOM 858 C C . SER A 1 107 ? -37.646 8.772 56.755 1.00 39.75 107 SER A C 1
ATOM 860 O O . SER A 1 107 ? -38.790 8.526 56.396 1.00 39.75 107 SER A O 1
ATOM 862 N N . GLN A 1 108 ? -36.652 7.853 56.760 1.00 29.94 108 GLN A N 1
ATOM 863 C CA . GLN A 1 108 ? -36.711 6.353 56.794 1.00 29.94 108 GLN A CA 1
ATOM 864 C C . GLN A 1 108 ? -37.277 5.467 55.638 1.00 29.94 108 GLN A C 1
ATOM 866 O O . GLN A 1 108 ? -38.117 5.882 54.850 1.00 29.94 108 GLN A O 1
ATOM 871 N N . GLY A 1 109 ? -36.794 4.200 55.618 1.00 32.22 109 GLY A N 1
ATOM 872 C CA . GLY A 1 109 ? -37.075 3.086 54.676 1.00 32.22 109 GLY A CA 1
ATOM 873 C C . GLY A 1 109 ? -35.917 2.856 53.679 1.00 32.22 109 GLY A C 1
ATOM 874 O O . GLY A 1 109 ? -35.677 3.725 52.852 1.00 32.22 109 GLY A O 1
ATOM 875 N N . GLU A 1 110 ? -35.069 1.813 53.696 1.00 33.03 110 GLU A N 1
ATOM 876 C CA . GLU A 1 110 ? -35.149 0.408 54.176 1.00 33.03 110 GLU A CA 1
ATOM 877 C C . GLU A 1 110 ? -36.160 -0.446 53.373 1.00 33.03 110 GLU A C 1
ATOM 879 O O . GLU A 1 110 ? -37.312 -0.042 53.261 1.00 33.03 110 GLU A O 1
ATOM 884 N N . PHE A 1 111 ? -35.845 -1.602 52.758 1.00 29.86 111 PHE A N 1
ATOM 885 C CA . PHE A 1 111 ? -34.616 -2.440 52.659 1.00 29.86 111 PHE A CA 1
ATOM 886 C C . PHE A 1 111 ? -34.375 -2.814 51.148 1.00 29.86 111 PHE A C 1
ATOM 888 O O . PHE A 1 111 ? -34.934 -2.117 50.308 1.00 29.86 111 PHE A O 1
ATOM 895 N N . THR A 1 112 ? -33.568 -3.750 50.602 1.00 27.78 112 THR A N 1
ATOM 896 C CA . THR A 1 112 ? -32.850 -4.999 50.994 1.00 27.78 112 THR A CA 1
ATOM 897 C C . THR A 1 112 ? -31.650 -5.224 50.021 1.00 27.78 112 THR A C 1
ATOM 899 O O . THR A 1 112 ? -31.443 -4.415 49.120 1.00 27.78 112 THR A O 1
ATOM 902 N N . SER A 1 113 ? -30.867 -6.316 50.128 1.00 33.09 113 SER A N 1
ATOM 903 C CA . SER A 1 113 ? -29.812 -6.721 49.161 1.00 33.09 113 SER A CA 1
ATOM 904 C C . SER A 1 113 ? -29.765 -8.244 48.911 1.00 33.09 113 SER A C 1
ATOM 906 O O . SER A 1 113 ? -29.908 -8.993 49.872 1.00 33.09 113 SER A O 1
ATOM 908 N N . VAL A 1 114 ? -29.551 -8.680 47.652 1.00 30.42 114 VAL A N 1
ATOM 909 C CA . VAL A 1 114 ? -29.128 -10.028 47.155 1.00 30.42 114 VAL A CA 1
ATOM 910 C C . VAL A 1 114 ? -28.953 -9.966 45.614 1.00 30.42 114 VAL A C 1
ATOM 912 O O . VAL A 1 114 ? -29.671 -9.197 44.983 1.00 30.42 114 VAL A O 1
ATOM 915 N N . ASN A 1 115 ? -28.107 -10.732 44.902 1.00 29.83 115 ASN A N 1
ATOM 916 C CA . ASN A 1 115 ? -26.923 -11.551 45.238 1.00 29.83 115 ASN A CA 1
ATOM 917 C C . ASN A 1 115 ? -26.004 -11.680 43.974 1.00 29.83 115 ASN A C 1
ATOM 919 O O . ASN A 1 115 ? -26.253 -11.019 42.967 1.00 29.83 115 ASN A O 1
ATOM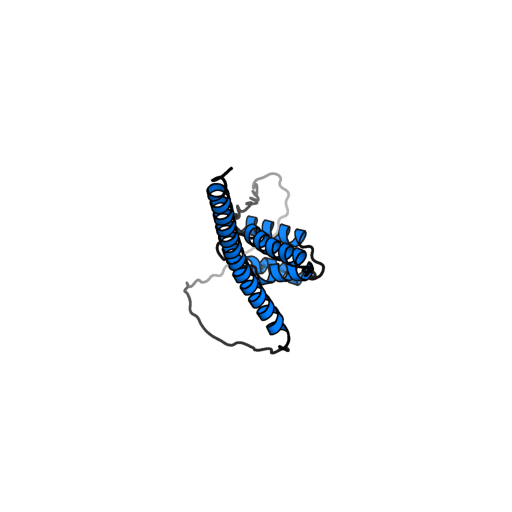 923 N N . GLU A 1 116 ? -24.939 -12.492 44.013 1.00 33.88 116 GLU A N 1
ATOM 924 C CA . GLU A 1 116 ? -23.839 -12.523 43.025 1.00 33.88 116 GLU A CA 1
ATOM 925 C C . GLU A 1 116 ? -24.036 -13.309 41.686 1.00 33.88 116 GLU A C 1
ATOM 927 O O . GLU A 1 116 ? -25.053 -13.942 41.418 1.00 33.88 116 GLU A O 1
ATOM 932 N N . LYS A 1 117 ? -22.981 -13.208 40.852 1.00 40.09 117 LYS A N 1
ATOM 933 C CA . LYS A 1 117 ? -22.591 -13.825 39.546 1.00 40.09 117 LYS A CA 1
ATOM 934 C C . LYS A 1 117 ? -22.673 -15.389 39.532 1.00 40.09 117 LYS A C 1
ATOM 936 O O . LYS A 1 117 ? -22.727 -15.921 40.639 1.00 40.09 117 LYS A O 1
ATOM 941 N N . PRO A 1 118 ? -22.564 -16.159 38.392 1.00 40.16 118 PRO A N 1
ATOM 942 C CA . PRO A 1 118 ? -21.608 -15.918 37.276 1.00 40.16 118 PRO A CA 1
ATOM 943 C C . PRO A 1 118 ? -21.826 -16.496 35.826 1.00 40.16 118 PRO A C 1
ATOM 945 O O . PRO A 1 118 ? -22.580 -17.427 35.589 1.00 40.16 118 PRO A O 1
ATOM 948 N N . LEU A 1 119 ? -21.017 -15.959 34.887 1.00 28.83 119 LEU A N 1
ATOM 949 C CA . LEU A 1 119 ? -20.233 -16.594 33.783 1.00 28.83 119 LEU A CA 1
ATOM 950 C C . LEU A 1 119 ? -20.858 -17.507 32.669 1.00 28.83 119 LEU A C 1
ATOM 952 O O . LEU A 1 119 ? -21.273 -18.625 32.928 1.00 28.83 119 LEU A O 1
ATOM 956 N N . LEU A 1 120 ? -20.677 -17.058 31.405 1.00 36.31 120 LEU A N 1
ATOM 957 C CA . LEU A 1 120 ? -20.534 -17.764 30.093 1.00 36.31 120 LEU A CA 1
ATOM 958 C C . LEU A 1 120 ? -21.517 -18.868 29.620 1.00 36.31 120 LEU A C 1
ATOM 960 O O . LEU A 1 120 ? -21.626 -19.926 30.228 1.00 36.31 120 LEU A O 1
ATOM 964 N N . LYS A 1 121 ? -21.977 -18.732 28.358 1.00 34.97 121 LYS A N 1
ATOM 965 C CA . LYS A 1 121 ? -21.596 -19.643 27.245 1.00 34.97 121 LYS A CA 1
ATOM 966 C C . LYS A 1 121 ? -21.883 -19.042 25.854 1.00 34.97 121 LYS A C 1
ATOM 968 O O . LYS A 1 121 ? -22.563 -18.028 25.742 1.00 34.97 121 LYS A O 1
ATOM 973 N N . GLU A 1 122 ? -21.413 -19.736 24.822 1.00 28.80 122 GLU A N 1
ATOM 974 C CA . GLU A 1 122 ? -21.645 -19.514 23.381 1.00 28.80 122 GLU A CA 1
ATOM 975 C C . GLU A 1 122 ? -22.280 -20.802 22.776 1.00 28.80 122 GLU A C 1
ATOM 977 O O . GLU A 1 122 ? -22.479 -21.773 23.514 1.00 28.80 122 GLU A O 1
ATOM 982 N N . THR A 1 123 ? -22.642 -20.948 21.492 1.00 25.17 123 THR A N 1
ATOM 983 C CA . THR A 1 123 ? -22.652 -20.065 20.294 1.00 25.17 123 THR A CA 1
ATOM 984 C C . THR A 1 123 ? -24.133 -19.815 19.864 1.00 25.17 123 THR A C 1
ATOM 986 O O . THR A 1 123 ? -24.952 -19.699 20.771 1.00 25.17 123 THR A O 1
ATOM 989 N N . SER A 1 124 ? -24.640 -19.685 18.618 1.00 25.78 124 SER A N 1
ATOM 990 C CA . SER A 1 124 ? -24.153 -19.788 17.218 1.00 25.78 124 SER A CA 1
ATOM 991 C C . SER A 1 124 ? -25.187 -19.182 16.243 1.00 25.78 124 SER A C 1
ATOM 993 O O . SER A 1 124 ? -26.371 -19.305 16.540 1.00 25.78 124 SER A O 1
ATOM 995 N N . SER A 1 125 ? -24.750 -18.714 15.052 1.00 34.81 125 SER A N 1
ATOM 996 C CA . SER A 1 125 ? -25.558 -18.438 13.821 1.00 34.81 125 SER A CA 1
ATOM 997 C C . SER A 1 125 ? -26.727 -17.422 13.942 1.00 34.81 125 SER A C 1
ATOM 999 O O . SER A 1 125 ? -27.283 -17.230 15.010 1.00 34.81 125 SER A O 1
ATOM 1001 N N . GLU A 1 126 ? -27.144 -16.681 12.911 1.00 33.25 126 GLU A N 1
ATOM 1002 C CA . GLU A 1 126 ? -27.038 -16.881 11.452 1.00 33.25 126 GLU A CA 1
ATOM 1003 C C . GLU A 1 126 ? -26.454 -15.659 10.707 1.00 33.25 126 GLU A C 1
ATOM 1005 O O . GLU A 1 126 ? -26.326 -14.568 11.261 1.00 33.25 126 GLU A O 1
ATOM 1010 N N . LEU A 1 127 ? -26.080 -15.859 9.439 1.00 29.89 127 LEU A N 1
ATOM 1011 C CA . LEU A 1 127 ? -25.625 -14.809 8.521 1.00 29.89 127 LEU A CA 1
ATOM 1012 C C . LEU A 1 127 ? -26.814 -14.294 7.702 1.00 29.89 127 LEU A C 1
ATOM 1014 O O . LEU A 1 127 ? -27.521 -15.095 7.093 1.00 29.89 127 LEU A O 1
ATOM 1018 N N . ASN A 1 128 ? -26.997 -12.976 7.609 1.00 35.94 128 ASN A N 1
ATOM 1019 C CA . ASN A 1 128 ? -27.857 -12.384 6.588 1.00 35.94 128 ASN A CA 1
ATOM 1020 C C . ASN A 1 128 ? -27.031 -12.094 5.325 1.00 35.94 128 ASN A C 1
ATOM 1022 O O . ASN A 1 128 ? -26.344 -11.078 5.239 1.00 35.94 128 ASN A O 1
ATOM 1026 N N . GLU A 1 129 ? -27.098 -12.985 4.336 1.00 43.22 129 GLU A N 1
ATOM 1027 C CA . GLU A 1 129 ? -26.533 -12.709 3.013 1.00 43.22 129 GLU A CA 1
ATOM 1028 C C . GLU A 1 129 ? -27.337 -11.599 2.320 1.00 43.22 129 GLU A C 1
ATOM 1030 O O . GLU A 1 129 ? -28.472 -11.801 1.892 1.00 43.22 129 GLU A O 1
ATOM 1035 N N . SER A 1 130 ? -26.736 -10.417 2.192 1.00 39.91 130 SER A N 1
ATOM 1036 C CA . SER A 1 130 ? -27.131 -9.421 1.197 1.00 39.91 130 SER A CA 1
ATOM 1037 C C . SER A 1 130 ? -26.186 -9.537 0.004 1.00 39.91 130 SER A C 1
ATOM 1039 O O . SER A 1 130 ? -25.100 -8.953 0.001 1.00 39.91 130 SER A O 1
ATOM 1041 N N . SER A 1 131 ? -26.584 -10.330 -0.987 1.00 47.91 131 SER A N 1
ATOM 1042 C CA . SER A 1 131 ? -25.871 -10.438 -2.257 1.00 47.91 131 SER A CA 1
ATOM 1043 C C . SER A 1 131 ? -26.021 -9.144 -3.053 1.00 47.91 131 SER A C 1
ATOM 1045 O O . SER A 1 131 ? -27.108 -8.859 -3.549 1.00 47.91 131 SER A O 1
ATOM 1047 N N . ASP A 1 132 ? -24.922 -8.415 -3.228 1.00 41.78 132 ASP A N 1
ATOM 1048 C CA . ASP A 1 132 ? -24.773 -7.424 -4.296 1.00 41.78 132 ASP A CA 1
ATOM 1049 C C . ASP A 1 132 ? -23.693 -7.886 -5.289 1.00 41.78 132 ASP A C 1
ATOM 1051 O O . ASP A 1 132 ? -22.849 -8.736 -4.981 1.00 41.78 132 ASP A O 1
ATOM 1055 N N . SER A 1 133 ? -23.792 -7.393 -6.524 1.00 49.97 133 SER A N 1
ATOM 1056 C CA . SER A 1 133 ? -23.196 -7.994 -7.727 1.00 49.97 133 SER A CA 1
ATOM 1057 C C . SER A 1 133 ? -21.702 -8.339 -7.620 1.00 49.97 133 SER A C 1
ATOM 1059 O O . SER A 1 133 ? -20.859 -7.452 -7.484 1.00 49.97 133 SER A O 1
ATOM 1061 N N . ASN A 1 134 ? -21.373 -9.622 -7.797 1.00 60.75 134 ASN A N 1
ATOM 1062 C CA . ASN A 1 134 ? -20.013 -10.100 -8.040 1.00 60.75 134 ASN A CA 1
ATOM 1063 C C . ASN A 1 134 ? -19.869 -10.522 -9.507 1.00 60.75 134 ASN A C 1
ATOM 1065 O O . ASN A 1 134 ? -20.537 -11.461 -9.920 1.00 60.75 134 ASN A O 1
ATOM 1069 N N . ASP A 1 135 ? -18.945 -9.889 -10.230 1.00 55.19 135 ASP A N 1
ATOM 1070 C CA . ASP A 1 135 ? -18.324 -10.445 -11.447 1.00 55.19 135 ASP A CA 1
ATOM 1071 C C . ASP A 1 135 ? -16.867 -9.940 -11.586 1.00 55.19 135 ASP A C 1
ATOM 1073 O O . ASP A 1 135 ? -15.959 -10.727 -11.852 1.00 55.19 135 ASP A O 1
ATOM 1077 N N . ASP A 1 136 ? -16.589 -8.660 -11.283 1.00 53.25 136 ASP A N 1
ATOM 1078 C CA . ASP A 1 136 ? -15.249 -8.067 -11.472 1.00 53.25 136 ASP A CA 1
ATOM 1079 C C . ASP A 1 136 ? -14.219 -8.295 -10.332 1.00 53.25 136 ASP A C 1
ATOM 1081 O O . ASP A 1 136 ? -13.024 -8.421 -10.616 1.00 53.25 136 ASP A O 1
ATOM 1085 N N . ASP A 1 137 ? -14.600 -8.362 -9.043 1.00 49.09 137 ASP A N 1
ATOM 1086 C CA . ASP A 1 137 ? -13.613 -8.334 -7.924 1.00 49.09 137 ASP A CA 1
ATOM 1087 C C . ASP A 1 137 ? -12.724 -9.604 -7.857 1.00 49.09 137 ASP A C 1
ATOM 1089 O O . ASP A 1 137 ? -11.576 -9.572 -7.400 1.00 49.09 137 ASP A O 1
ATOM 1093 N N . ILE A 1 138 ? -13.195 -10.724 -8.427 1.00 50.88 138 ILE A N 1
ATOM 1094 C CA . ILE A 1 138 ? -12.408 -11.964 -8.579 1.00 50.88 138 ILE A CA 1
ATOM 1095 C C . ILE A 1 138 ? -11.174 -11.724 -9.470 1.00 50.88 138 ILE A C 1
ATOM 1097 O O . ILE A 1 138 ? -10.103 -12.296 -9.225 1.00 50.88 138 ILE A O 1
ATOM 1101 N N . SER A 1 139 ? -11.289 -10.840 -10.468 1.00 54.03 139 SER A N 1
ATOM 1102 C CA . SER A 1 139 ? -10.226 -10.520 -11.425 1.00 54.03 139 SER A CA 1
ATOM 1103 C C . SER A 1 139 ? -9.015 -9.875 -10.746 1.00 54.03 139 SER A C 1
ATOM 1105 O O . SER A 1 139 ? -7.873 -10.308 -10.946 1.00 54.03 139 SER A O 1
ATOM 1107 N N . PHE A 1 140 ? -9.235 -8.877 -9.881 1.00 55.00 140 PHE A N 1
ATOM 1108 C CA . PHE A 1 140 ? -8.137 -8.111 -9.286 1.00 55.00 140 PHE A CA 1
ATOM 1109 C C . PHE A 1 140 ? -7.321 -8.930 -8.280 1.00 55.00 140 PHE A C 1
ATOM 1111 O O . PHE A 1 140 ? -6.087 -8.907 -8.325 1.00 55.00 140 PHE A O 1
ATOM 1118 N N . ASN A 1 141 ? -7.978 -9.702 -7.407 1.00 68.00 141 ASN A N 1
ATOM 1119 C CA . ASN A 1 141 ? -7.267 -10.525 -6.427 1.00 68.00 141 ASN A CA 1
ATOM 1120 C C . ASN A 1 141 ? -6.483 -11.667 -7.107 1.00 68.00 141 ASN A C 1
ATOM 1122 O O . ASN A 1 141 ? -5.324 -11.914 -6.767 1.00 68.00 141 ASN A O 1
ATOM 1126 N N . THR A 1 142 ? -7.067 -12.294 -8.136 1.00 73.88 142 THR A N 1
ATOM 1127 C CA . THR A 1 142 ? -6.395 -13.313 -8.966 1.00 73.88 142 THR A CA 1
ATOM 1128 C C . THR A 1 142 ? -5.190 -12.735 -9.713 1.00 73.88 142 THR A C 1
ATOM 1130 O O . THR A 1 142 ? -4.129 -13.365 -9.766 1.00 73.88 142 THR A O 1
ATOM 1133 N N . THR A 1 143 ? -5.312 -11.512 -10.235 1.00 75.12 143 THR A N 1
ATOM 1134 C CA . THR A 1 143 ? -4.222 -10.802 -10.919 1.00 75.12 143 THR A CA 1
ATOM 1135 C C . THR A 1 143 ? -3.088 -10.457 -9.952 1.00 75.12 143 THR A C 1
ATOM 1137 O O . THR A 1 143 ? -1.927 -10.717 -10.264 1.00 75.12 143 THR A O 1
ATOM 1140 N N . TYR A 1 144 ? -3.399 -9.955 -8.750 1.00 72.00 144 TYR A N 1
ATOM 1141 C CA . TYR A 1 144 ? -2.400 -9.672 -7.713 1.00 72.00 144 TYR A CA 1
ATOM 1142 C C . TYR A 1 144 ? -1.624 -10.933 -7.300 1.00 72.00 144 TYR A C 1
ATOM 1144 O O . TYR A 1 144 ? -0.395 -10.914 -7.266 1.00 72.00 144 TYR A O 1
ATOM 1152 N N . GLU A 1 145 ? -2.317 -12.045 -7.042 1.00 75.94 145 GLU A N 1
ATOM 1153 C CA . GLU A 1 145 ? -1.687 -13.328 -6.699 1.00 75.94 145 GLU A CA 1
ATOM 1154 C C . GLU A 1 145 ? -0.832 -13.895 -7.842 1.00 75.94 145 GLU A C 1
ATOM 1156 O O . GLU A 1 145 ? 0.255 -14.428 -7.607 1.00 75.94 145 GLU A O 1
ATOM 1161 N N . THR A 1 146 ? -1.292 -13.751 -9.087 1.00 81.31 146 THR A N 1
ATOM 1162 C CA . THR A 1 146 ? -0.541 -14.162 -10.282 1.00 81.31 146 THR A CA 1
ATOM 1163 C C . THR A 1 146 ? 0.738 -13.341 -10.443 1.00 81.31 146 THR A C 1
ATOM 1165 O O . THR A 1 146 ? 1.812 -13.910 -10.645 1.00 81.31 146 THR A O 1
ATOM 1168 N N . LEU A 1 147 ? 0.656 -12.015 -10.290 1.00 77.12 147 LEU A N 1
ATOM 1169 C CA . LEU A 1 147 ? 1.814 -11.121 -10.334 1.00 77.12 147 LEU A CA 1
ATOM 1170 C C . LEU A 1 147 ? 2.789 -11.396 -9.184 1.00 77.12 147 LEU A C 1
ATOM 1172 O O . LEU A 1 147 ? 3.989 -11.497 -9.424 1.00 77.12 147 LEU A O 1
ATOM 1176 N N . TYR A 1 148 ? 2.297 -11.596 -7.958 1.00 75.06 148 TYR A N 1
ATOM 1177 C CA . TYR A 1 148 ? 3.133 -11.915 -6.798 1.00 75.06 148 TYR A CA 1
ATOM 1178 C C . TYR A 1 148 ? 3.937 -13.209 -7.011 1.00 75.06 148 TYR A C 1
ATOM 1180 O O . TYR A 1 148 ? 5.158 -13.221 -6.833 1.00 75.06 148 TYR A O 1
ATOM 1188 N N . LYS A 1 149 ? 3.281 -14.276 -7.490 1.00 76.38 149 LYS A N 1
ATOM 1189 C CA . LYS A 1 149 ? 3.937 -15.550 -7.835 1.00 76.38 149 LYS A CA 1
ATOM 1190 C C . LYS A 1 149 ? 4.935 -15.383 -8.982 1.00 76.38 149 LYS A C 1
ATOM 1192 O O . LYS A 1 149 ? 6.061 -15.860 -8.870 1.00 76.38 149 LYS A O 1
ATOM 1197 N N . LYS A 1 150 ? 4.577 -14.640 -10.036 1.00 82.88 150 LYS A N 1
ATOM 1198 C CA . LYS A 1 150 ? 5.472 -14.341 -11.167 1.00 82.88 150 LYS A CA 1
ATOM 1199 C C . LYS A 1 150 ? 6.720 -13.571 -10.719 1.00 82.88 150 LYS A C 1
ATOM 1201 O O . LYS A 1 150 ? 7.824 -13.937 -11.111 1.00 82.88 150 LYS A O 1
ATOM 1206 N N . CYS A 1 151 ? 6.580 -12.573 -9.847 1.00 70.25 151 CYS A N 1
ATOM 1207 C CA . CYS A 1 151 ? 7.705 -11.843 -9.256 1.00 70.25 151 CYS A CA 1
ATOM 1208 C C . CYS A 1 151 ? 8.599 -12.743 -8.386 1.00 70.25 151 CYS A C 1
ATOM 1210 O O . CYS A 1 151 ? 9.822 -12.608 -8.430 1.00 70.25 151 CYS A O 1
ATOM 1212 N N . LEU A 1 152 ? 8.023 -13.690 -7.636 1.00 73.00 152 LEU A N 1
ATOM 1213 C CA . LEU A 1 152 ? 8.791 -14.662 -6.853 1.00 73.00 152 LEU A CA 1
ATOM 1214 C C . LEU A 1 152 ? 9.594 -15.616 -7.759 1.00 73.00 152 LEU A C 1
ATOM 1216 O O . LEU A 1 152 ? 10.789 -15.813 -7.530 1.00 73.00 152 LEU A O 1
ATOM 1220 N N . SER A 1 153 ? 8.982 -16.133 -8.831 1.00 72.56 153 SER A N 1
ATOM 1221 C CA . SER A 1 153 ? 9.663 -16.949 -9.847 1.00 72.56 153 SER A CA 1
ATOM 1222 C C . SER A 1 153 ? 10.774 -16.178 -10.566 1.00 72.56 153 SER A C 1
ATOM 1224 O O . SER A 1 153 ? 11.895 -16.674 -10.648 1.00 72.56 153 SER A O 1
ATOM 1226 N N . LEU A 1 154 ? 10.517 -14.940 -11.002 1.00 70.88 154 LEU A N 1
ATOM 1227 C CA . LEU A 1 154 ? 11.523 -14.076 -11.636 1.00 70.88 154 LEU A CA 1
ATOM 1228 C C . LEU A 1 154 ? 12.685 -13.741 -10.686 1.00 70.88 154 LEU A C 1
ATOM 1230 O O . 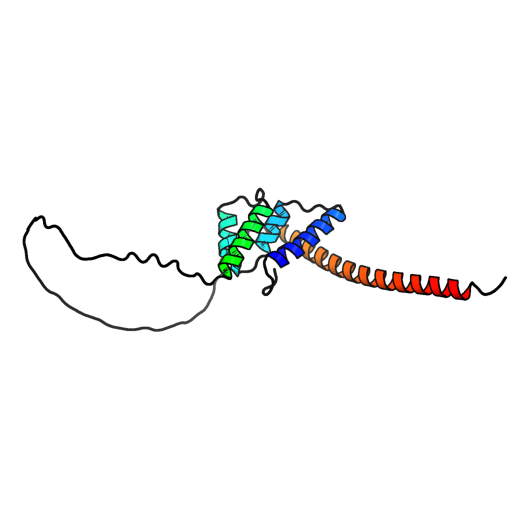LEU A 1 154 ? 13.825 -13.606 -11.126 1.00 70.88 154 LEU A O 1
ATOM 1234 N N . LYS A 1 155 ? 12.438 -13.648 -9.373 1.00 68.94 155 LYS A N 1
ATOM 1235 C CA . LYS A 1 155 ? 13.495 -13.465 -8.366 1.00 68.94 155 LYS A CA 1
ATOM 1236 C C . LYS A 1 155 ? 14.391 -14.704 -8.252 1.00 68.94 155 LYS A C 1
ATOM 1238 O O . LYS A 1 155 ? 15.609 -14.549 -8.159 1.00 68.94 155 LYS A O 1
ATOM 1243 N N . GLN A 1 156 ? 13.820 -15.910 -8.325 1.00 65.88 156 GLN A N 1
ATOM 1244 C CA . GLN A 1 156 ? 14.581 -17.164 -8.390 1.00 65.88 156 GLN A CA 1
ATOM 1245 C C . GLN A 1 156 ? 15.359 -17.292 -9.710 1.00 65.88 156 GLN A C 1
ATOM 1247 O O . GLN A 1 156 ? 16.536 -17.649 -9.707 1.00 65.88 156 GLN A O 1
ATOM 1252 N N . GLU A 1 157 ? 14.745 -16.937 -10.838 1.00 68.12 157 GLU A N 1
ATOM 1253 C CA . GLU A 1 157 ? 15.398 -16.935 -12.149 1.00 68.12 157 GLU A CA 1
ATOM 1254 C C . GLU A 1 157 ? 16.558 -15.928 -12.205 1.00 68.12 157 GLU A C 1
ATOM 1256 O O . GLU A 1 157 ? 17.642 -16.255 -12.681 1.00 68.12 157 GLU A O 1
ATOM 1261 N N . GLN A 1 158 ? 16.408 -14.741 -11.606 1.00 69.88 158 GLN A N 1
ATOM 1262 C CA . GLN A 1 158 ? 17.498 -13.768 -11.501 1.00 69.88 158 GLN A CA 1
ATOM 1263 C C . GLN A 1 158 ? 18.660 -14.274 -10.620 1.00 69.88 158 GLN A C 1
ATOM 1265 O O . GLN A 1 158 ? 19.809 -13.896 -10.857 1.00 69.88 158 GLN A O 1
ATOM 1270 N N . VAL A 1 159 ? 18.406 -15.135 -9.624 1.00 69.62 159 VAL A N 1
ATOM 1271 C CA . VAL A 1 159 ? 19.472 -15.838 -8.883 1.00 69.62 159 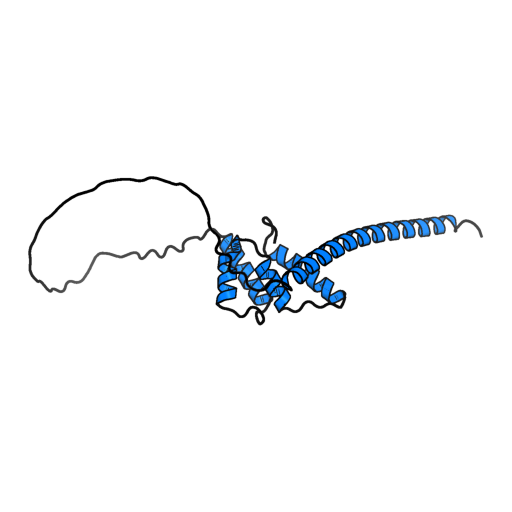VAL A CA 1
ATOM 1272 C C . VAL A 1 159 ? 20.167 -16.856 -9.790 1.00 69.62 159 VAL A C 1
ATOM 1274 O O . VAL A 1 159 ? 21.394 -16.827 -9.889 1.00 69.62 159 VAL A O 1
ATOM 1277 N N . ASN A 1 160 ? 19.410 -17.679 -10.520 1.00 63.75 160 ASN A N 1
ATOM 1278 C CA . ASN A 1 160 ? 19.964 -18.661 -11.456 1.00 63.75 160 ASN A CA 1
ATOM 1279 C C . ASN A 1 160 ? 20.825 -17.983 -12.542 1.00 63.75 160 ASN A C 1
ATOM 1281 O O . ASN A 1 160 ? 21.959 -18.395 -12.771 1.00 63.75 160 ASN A O 1
ATOM 1285 N N . CYS A 1 161 ? 20.358 -16.882 -13.138 1.00 57.47 161 CYS A N 1
ATOM 1286 C CA . CYS A 1 161 ? 21.107 -16.109 -14.133 1.00 57.47 161 CYS A CA 1
ATOM 1287 C C . CYS A 1 161 ? 22.370 -15.440 -13.560 1.00 57.47 161 CYS A C 1
ATOM 1289 O O . CYS A 1 161 ? 23.374 -15.333 -14.264 1.00 57.47 161 CYS A O 1
ATOM 1291 N N . LYS A 1 162 ? 22.377 -15.031 -12.281 1.00 75.69 162 LYS A N 1
ATOM 1292 C CA . LYS A 1 162 ? 23.598 -14.546 -11.603 1.00 75.69 162 LYS A CA 1
ATOM 1293 C C . LYS A 1 162 ? 24.618 -15.667 -11.396 1.00 75.69 162 LYS A C 1
ATOM 1295 O O . LYS A 1 162 ? 25.807 -15.439 -11.612 1.00 75.69 162 LYS A O 1
ATOM 1300 N N . VAL A 1 163 ? 24.167 -16.868 -11.024 1.00 78.44 163 VAL A N 1
ATOM 1301 C CA . VAL A 1 163 ? 25.027 -18.058 -10.910 1.00 78.44 163 VAL A CA 1
ATOM 1302 C C . VAL A 1 163 ? 25.585 -18.448 -12.280 1.00 78.44 163 VAL A C 1
ATOM 1304 O O . VAL A 1 163 ? 26.798 -18.575 -12.420 1.00 78.44 163 VAL A O 1
ATOM 1307 N N . PHE A 1 164 ? 24.739 -18.540 -13.308 1.00 72.19 164 PHE A N 1
ATOM 1308 C CA . PHE A 1 164 ? 25.148 -18.909 -14.665 1.00 72.19 164 PHE A CA 1
ATOM 1309 C C . PHE A 1 164 ? 26.123 -17.891 -15.277 1.00 72.19 164 PHE A C 1
ATOM 1311 O O . 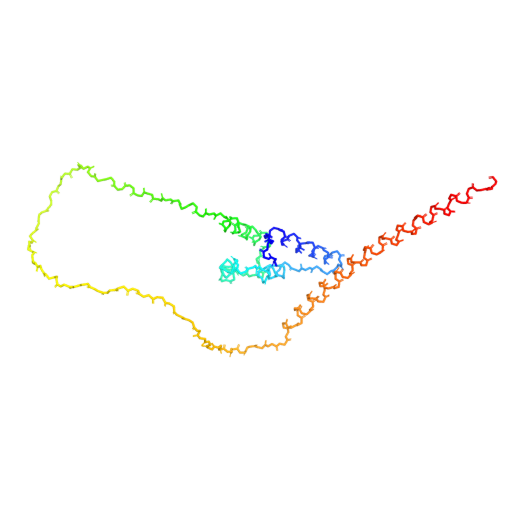PHE A 1 164 ? 27.160 -18.277 -15.809 1.00 72.19 164 PHE A O 1
ATOM 1318 N N . LYS A 1 165 ? 25.877 -16.582 -15.101 1.00 78.62 165 LYS A N 1
ATOM 1319 C CA . LYS A 1 165 ? 26.830 -15.534 -15.503 1.00 78.62 165 LYS A CA 1
ATOM 1320 C C . LYS A 1 165 ? 28.182 -15.680 -14.795 1.00 78.62 165 LYS A C 1
ATOM 1322 O O . LYS A 1 165 ? 29.213 -15.459 -15.425 1.00 78.62 165 LYS A O 1
ATOM 1327 N N . LYS A 1 166 ? 28.200 -16.047 -13.507 1.00 80.25 166 LYS A N 1
ATOM 1328 C CA . LYS A 1 166 ? 29.449 -16.281 -12.764 1.00 80.25 166 LYS A CA 1
ATOM 1329 C C . LYS A 1 166 ? 30.199 -17.515 -13.280 1.00 80.25 166 LYS A C 1
ATOM 1331 O O . LYS A 1 166 ? 31.408 -17.432 -13.442 1.00 80.25 166 LYS A O 1
ATOM 1336 N N . ILE A 1 167 ? 29.493 -18.607 -13.585 1.00 79.06 167 ILE A N 1
ATOM 1337 C CA . ILE A 1 167 ? 30.081 -19.811 -14.199 1.00 79.06 167 ILE A CA 1
ATOM 1338 C C . ILE A 1 167 ? 30.730 -19.450 -15.541 1.00 79.06 167 ILE A C 1
ATOM 1340 O O . ILE A 1 167 ? 31.932 -19.641 -15.686 1.00 79.06 167 ILE A O 1
ATOM 1344 N N . LEU A 1 168 ? 29.985 -18.815 -16.454 1.00 74.12 168 LEU A N 1
ATOM 1345 C CA . LEU A 1 168 ? 30.509 -18.385 -17.757 1.00 74.12 168 LEU A CA 1
ATOM 1346 C C . LEU A 1 168 ? 31.692 -17.413 -17.644 1.00 74.12 168 LEU A C 1
ATOM 1348 O O . LEU A 1 168 ? 32.597 -17.463 -18.467 1.00 74.12 168 LEU A O 1
ATOM 1352 N N . THR A 1 169 ? 31.705 -16.524 -16.644 1.00 77.62 169 THR A N 1
ATOM 1353 C CA . THR A 1 169 ? 32.839 -15.604 -16.432 1.00 77.62 169 THR A CA 1
ATOM 1354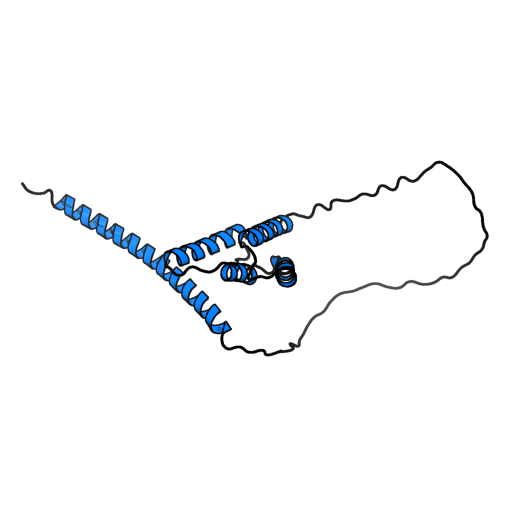 C C . THR A 1 169 ? 34.090 -16.384 -16.025 1.00 77.62 169 THR A C 1
ATOM 1356 O O . THR A 1 169 ? 35.126 -16.232 -16.661 1.00 77.62 169 THR A O 1
ATOM 1359 N N . ASN A 1 170 ? 33.972 -17.280 -15.038 1.00 76.19 170 ASN A N 1
ATOM 1360 C CA . ASN A 1 170 ? 35.074 -18.143 -14.611 1.00 76.19 170 ASN A CA 1
ATOM 1361 C C . ASN A 1 170 ? 35.598 -19.027 -15.761 1.00 76.19 170 ASN A C 1
ATOM 1363 O O . ASN A 1 170 ? 36.803 -19.178 -15.914 1.00 76.19 170 ASN A O 1
ATOM 1367 N N . GLU A 1 171 ? 34.704 -19.607 -16.563 1.00 75.69 171 GLU A N 1
ATOM 1368 C CA . GLU A 1 171 ? 35.041 -20.481 -17.695 1.00 75.69 171 GLU A CA 1
ATOM 1369 C C . GLU A 1 171 ? 35.765 -19.711 -18.814 1.00 75.69 171 GLU A C 1
ATOM 1371 O O . GLU A 1 171 ? 36.787 -20.163 -19.324 1.00 75.69 171 GLU A O 1
ATOM 1376 N N . ILE A 1 172 ? 35.309 -18.491 -19.121 1.00 74.38 172 ILE A N 1
ATOM 1377 C CA . ILE A 1 172 ? 35.984 -17.569 -20.046 1.00 74.38 172 ILE A CA 1
ATOM 1378 C C . ILE A 1 172 ? 37.363 -17.138 -19.523 1.00 74.38 172 ILE A C 1
ATOM 1380 O O . ILE A 1 172 ? 38.264 -16.916 -20.329 1.00 74.38 172 ILE A O 1
ATOM 1384 N N . ASP A 1 173 ? 37.545 -16.991 -18.211 1.00 71.88 173 ASP A N 1
ATOM 1385 C CA . ASP A 1 173 ? 38.832 -16.594 -17.631 1.00 71.88 173 ASP A CA 1
ATOM 1386 C C . ASP A 1 173 ? 39.834 -17.766 -17.581 1.00 71.88 173 ASP A C 1
ATOM 1388 O O . ASP A 1 173 ? 40.995 -17.570 -17.938 1.00 71.88 173 ASP A O 1
ATOM 1392 N N . VAL A 1 174 ? 39.388 -18.998 -17.296 1.00 75.44 174 VAL A N 1
ATOM 1393 C CA . VAL A 1 174 ? 40.216 -20.219 -17.440 1.00 75.44 174 VAL A CA 1
ATOM 1394 C C . VAL A 1 174 ? 40.690 -20.398 -18.886 1.00 75.44 174 VAL A C 1
ATOM 1396 O O . VAL A 1 174 ? 41.884 -20.569 -19.125 1.00 75.44 174 VAL A O 1
ATOM 1399 N N . LEU A 1 175 ? 39.789 -20.260 -19.866 1.00 69.50 175 LEU A N 1
ATOM 1400 C CA . LEU A 1 175 ? 40.128 -20.366 -21.292 1.00 69.50 175 LEU A CA 1
ATOM 1401 C C . LEU A 1 175 ? 41.085 -19.262 -21.786 1.00 69.50 175 LEU A C 1
ATOM 1403 O O . LEU A 1 175 ? 41.701 -19.418 -22.840 1.00 69.50 175 LEU A O 1
ATOM 1407 N N . LYS A 1 176 ? 41.237 -18.149 -21.049 1.00 69.06 176 LYS A N 1
ATOM 1408 C CA . LYS A 1 176 ? 42.287 -17.151 -21.322 1.00 69.06 176 LYS A CA 1
ATOM 1409 C C . LYS A 1 176 ? 43.632 -17.580 -20.756 1.00 69.06 176 LYS A C 1
ATOM 1411 O O . LYS A 1 176 ? 44.625 -17.421 -21.456 1.00 69.06 176 LYS A O 1
ATOM 1416 N N . GLU A 1 177 ? 43.681 -18.106 -19.531 1.00 63.59 177 GLU A N 1
ATOM 1417 C CA . GLU A 1 177 ? 44.941 -18.561 -18.923 1.00 63.59 177 GLU A CA 1
ATOM 1418 C C . GLU A 1 177 ? 45.536 -19.756 -19.685 1.00 63.59 177 GLU A C 1
ATOM 1420 O O . GLU A 1 177 ? 46.728 -19.748 -19.984 1.00 63.59 177 GLU A O 1
ATOM 1425 N N . GLU A 1 178 ? 44.707 -20.708 -20.129 1.00 61.88 178 GLU A N 1
ATOM 1426 C CA . GLU A 1 178 ? 45.135 -21.803 -21.021 1.00 61.88 178 GLU A CA 1
ATOM 1427 C C . GLU A 1 178 ? 45.579 -21.311 -22.418 1.00 61.88 178 GLU A C 1
ATOM 1429 O O . GLU A 1 178 ? 46.320 -22.001 -23.120 1.00 61.88 178 GLU A O 1
ATOM 1434 N N . GLY A 1 179 ? 45.163 -20.105 -22.822 1.00 57.25 179 GLY A N 1
ATOM 1435 C CA . GLY A 1 179 ? 45.516 -19.486 -24.100 1.00 57.25 179 GLY A CA 1
ATOM 1436 C C . GLY A 1 179 ? 46.901 -18.825 -24.146 1.00 57.25 179 GLY A C 1
ATOM 1437 O O . GLY A 1 179 ? 47.440 -18.640 -25.238 1.00 57.25 179 GLY A O 1
ATOM 1438 N N . VAL A 1 180 ? 47.518 -18.494 -23.004 1.00 55.44 180 VAL A N 1
ATOM 1439 C CA . VAL A 1 180 ? 48.850 -17.845 -22.945 1.00 55.44 180 VAL A CA 1
ATOM 1440 C C . VAL A 1 180 ? 49.967 -18.902 -22.968 1.00 55.44 180 VAL A C 1
ATOM 1442 O O . VAL A 1 180 ? 50.806 -18.980 -22.074 1.00 55.44 180 VAL A O 1
ATOM 1445 N N . GLY A 1 181 ? 49.935 -19.769 -23.988 1.00 58.97 181 GLY A N 1
ATOM 1446 C CA . GLY A 1 181 ? 50.758 -20.985 -24.059 1.00 58.97 181 GLY A CA 1
ATOM 1447 C C . GLY A 1 181 ? 51.825 -21.039 -25.161 1.00 58.97 181 GLY A C 1
ATOM 1448 O O . GLY A 1 181 ? 52.748 -21.842 -25.044 1.00 58.97 181 GLY A O 1
ATOM 1449 N N . PHE A 1 182 ? 51.731 -20.227 -26.223 1.00 52.47 182 PHE A N 1
ATOM 1450 C CA . PHE A 1 182 ? 52.669 -20.261 -27.357 1.00 52.47 182 PHE A CA 1
ATOM 1451 C C . PHE A 1 182 ? 52.856 -18.891 -28.033 1.00 52.47 182 PHE A C 1
ATOM 1453 O O . PHE A 1 182 ? 51.884 -18.157 -28.194 1.00 52.47 182 PHE A O 1
ATOM 1460 N N . ALA A 1 183 ? 54.089 -18.667 -28.520 1.00 45.81 183 ALA A N 1
ATOM 1461 C CA . ALA A 1 183 ? 54.650 -17.453 -29.144 1.00 45.81 183 ALA A CA 1
ATOM 1462 C C . ALA A 1 183 ? 55.007 -16.314 -28.166 1.00 45.81 183 ALA A C 1
ATOM 1464 O O . ALA A 1 183 ? 54.169 -15.418 -27.937 1.00 45.81 183 ALA A O 1
#

Foldseek 3Di:
DDPPDDLVRVVVVLVVVQVVCVVVVNHDDQLNSQVCSLV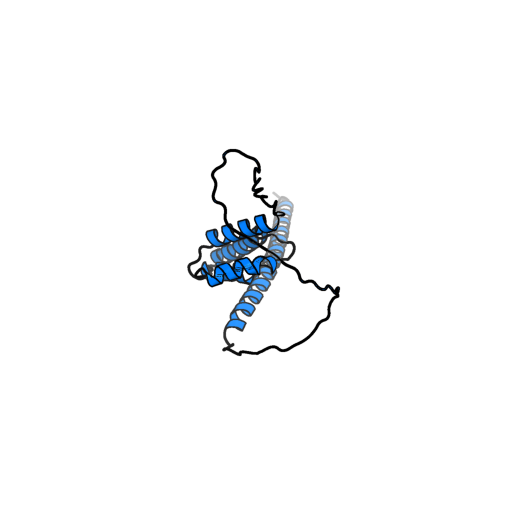VDDPLCVVVSVVCVVPHDSNPDGPVVSSVSRNVVVVVVPDDPPPPPPPPPPDDDDDDDDDDDDDDDDDDDDDDDDDDDDDDDDDDDDDDDPDDDDDPPVVVVVVVVVVVVVVVVVVVVVVVVVVVVVVVVVVVVVVVVVVVPDD

Sequence (183 aa):
MEDHENFGEFHTKLMDIVNFSFILGEPIPNSKVVTKILRSLLKRFRTKITTIEEFKDVDSLKIDELVASLQTFEMNLRSPRKAMGVALNAIKKGFLSSKSEDHEKMSQGEFTSVNEKPLLKETSSELNESSDSNDDDISFNTTYETLYKKCLSLKQEQVNCKVFKKILTNEIDVLKEEGVGFA

Organism: Vitis vinifera (NCBI:txid29760)

Secondary structure (DSSP, 8-state):
--TT--HHHHHHHHHHHHHHHHHTT-PPPHHHHHHHHHHHS-GGGHHHHHHHHTTS-SSS--HHHHHHHHHHHHHHHHS-------------------------------------------------------SSHHHHHHHHHHHHHHHHHHHHHHHHHHHHHHHHHHHHHHHHHTTTT--